Protein AF-A0A3P7K871-F1 (afdb_monomer_lite)

pLDDT: mean 77.13, std 21.1, range [31.48, 97.88]

Radius of gyration: 20.36 Å; chains: 1; bounding box: 49×34×39 Å

InterPro domains:
  IPR000961 AGC-kinase, C-terminal [PS51285] (36-84)
  IPR000961 AGC-kinase, C-terminal [SM00133] (36-84)
  IPR044926 RGS, subdomain 2 [G3DSA:1.10.167.10] (59-72)

Structure (mmCIF, N/CA/C/O backbone):
data_AF-A0A3P7K871-F1
#
_entry.id   AF-A0A3P7K871-F1
#
loop_
_atom_site.group_PDB
_atom_site.id
_atom_site.type_symbol
_atom_site.label_atom_id
_atom_site.label_alt_id
_atom_site.label_comp_id
_atom_site.label_asym_id
_atom_site.label_entity_id
_atom_site.label_seq_id
_atom_site.pdbx_PDB_ins_code
_atom_site.Cartn_x
_atom_site.Cartn_y
_atom_site.Cartn_z
_atom_site.occupancy
_atom_site.B_iso_or_equiv
_atom_site.auth_seq_id
_atom_site.auth_comp_id
_atom_site.auth_asym_id
_atom_site.auth_atom_id
_atom_site.pdbx_PDB_model_num
ATOM 1 N N . MET A 1 1 ? 14.016 -7.241 -11.326 1.00 32.88 1 MET A N 1
ATOM 2 C CA . MET A 1 1 ? 13.850 -7.211 -9.856 1.00 32.88 1 MET A CA 1
ATOM 3 C C . MET A 1 1 ? 13.764 -5.751 -9.440 1.00 32.88 1 MET A C 1
ATOM 5 O O . MET A 1 1 ? 14.790 -5.112 -9.268 1.00 32.88 1 MET A O 1
ATOM 9 N N . CYS A 1 2 ? 12.556 -5.186 -9.412 1.00 31.48 2 CYS A N 1
ATOM 10 C CA . CYS A 1 2 ? 12.353 -3.768 -9.114 1.00 31.48 2 CYS A CA 1
ATOM 11 C C . CYS A 1 2 ? 12.192 -3.588 -7.604 1.00 31.48 2 CYS A C 1
ATOM 13 O O . CYS A 1 2 ? 11.199 -4.017 -7.020 1.00 31.48 2 CYS A O 1
ATOM 15 N N . ILE A 1 3 ? 13.192 -2.976 -6.973 1.00 41.72 3 ILE A N 1
ATOM 16 C CA . ILE A 1 3 ? 13.105 -2.484 -5.600 1.00 41.72 3 ILE A CA 1
ATOM 17 C C . ILE A 1 3 ? 12.514 -1.079 -5.691 1.00 41.72 3 ILE A C 1
ATOM 19 O O . ILE A 1 3 ? 13.219 -0.124 -6.002 1.00 41.72 3 ILE A O 1
ATOM 23 N N . ILE A 1 4 ? 11.212 -0.947 -5.442 1.00 45.31 4 ILE A N 1
ATOM 24 C CA . ILE A 1 4 ? 10.570 0.363 -5.336 1.00 45.31 4 ILE A CA 1
ATOM 25 C C . ILE A 1 4 ? 10.722 0.829 -3.886 1.00 45.31 4 ILE A C 1
ATOM 27 O O . ILE A 1 4 ? 9.952 0.458 -3.002 1.00 45.31 4 ILE A O 1
ATOM 31 N N . ARG A 1 5 ? 11.752 1.634 -3.626 1.00 52.50 5 ARG A N 1
ATOM 32 C CA . ARG A 1 5 ? 11.769 2.564 -2.495 1.00 52.50 5 ARG A CA 1
ATOM 33 C C . ARG A 1 5 ? 12.058 3.952 -3.036 1.00 52.50 5 ARG A C 1
ATOM 35 O O . ARG A 1 5 ? 13.203 4.375 -3.094 1.00 52.50 5 ARG A O 1
ATOM 42 N N . SER A 1 6 ? 11.001 4.655 -3.412 1.00 40.81 6 SER A N 1
ATOM 43 C CA . SER A 1 6 ? 11.040 6.106 -3.493 1.00 40.81 6 SER A CA 1
ATOM 44 C C . SER A 1 6 ? 9.685 6.632 -3.052 1.00 40.81 6 SER A C 1
ATOM 46 O O . SER A 1 6 ? 8.657 6.370 -3.675 1.00 40.81 6 SER A O 1
ATOM 48 N N . TYR A 1 7 ? 9.697 7.305 -1.907 1.00 43.19 7 TYR A N 1
ATOM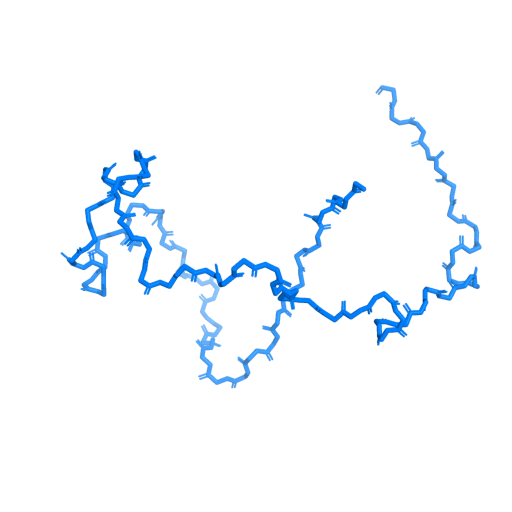 49 C CA . TYR A 1 7 ? 8.599 8.120 -1.424 1.00 43.19 7 TYR A CA 1
ATOM 50 C C . TYR A 1 7 ? 8.472 9.318 -2.369 1.00 43.19 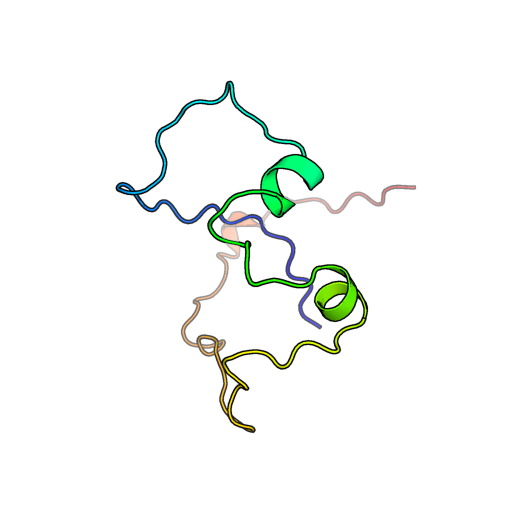7 TYR A C 1
ATOM 52 O O . TYR A 1 7 ? 9.051 10.368 -2.111 1.00 43.19 7 TYR A O 1
ATOM 60 N N . SER A 1 8 ? 7.759 9.158 -3.483 1.00 39.31 8 SER A N 1
ATOM 61 C CA . SER A 1 8 ? 7.374 10.302 -4.304 1.00 39.31 8 SER A CA 1
ATOM 62 C C . SER A 1 8 ? 6.063 10.849 -3.753 1.00 39.31 8 SER A C 1
ATOM 64 O O . SER A 1 8 ? 4.993 10.258 -3.905 1.00 39.31 8 SER A O 1
ATOM 66 N N . THR A 1 9 ? 6.160 11.949 -3.014 1.00 41.75 9 THR A N 1
ATOM 67 C CA . THR A 1 9 ? 5.018 12.773 -2.624 1.00 41.75 9 THR A CA 1
ATOM 68 C C . THR A 1 9 ? 4.394 13.364 -3.883 1.00 41.75 9 THR A C 1
ATOM 70 O O . THR A 1 9 ? 4.895 14.344 -4.428 1.00 41.75 9 THR A O 1
ATOM 73 N N . PHE A 1 10 ? 3.291 12.775 -4.344 1.00 41.53 10 PHE A N 1
ATOM 74 C CA . PHE A 1 10 ? 2.416 13.397 -5.332 1.00 41.53 10 PHE A CA 1
ATOM 75 C C . PHE A 1 10 ? 1.785 14.658 -4.726 1.00 41.53 10 PHE A C 1
ATOM 77 O O . PHE A 1 10 ? 1.042 14.593 -3.745 1.00 41.53 10 PHE A O 1
ATOM 84 N N . TYR A 1 11 ? 2.100 15.816 -5.304 1.00 36.97 11 TYR A N 1
ATOM 85 C CA . TYR A 1 11 ? 1.532 17.107 -4.927 1.00 36.97 11 TYR A CA 1
ATOM 86 C C . TYR A 1 11 ? 0.116 17.221 -5.522 1.00 36.97 11 TYR A C 1
ATOM 88 O O . TYR A 1 11 ? -0.050 17.533 -6.696 1.00 36.97 11 TYR A O 1
ATOM 96 N N . PHE A 1 12 ? -0.911 16.933 -4.718 1.00 41.25 12 PHE A N 1
ATOM 97 C CA . PHE A 1 12 ? -2.323 17.201 -5.030 1.00 41.25 12 PHE A CA 1
ATOM 98 C C . PHE A 1 12 ? -2.762 18.483 -4.296 1.00 41.25 12 PHE A C 1
ATOM 100 O O . PHE A 1 12 ? -3.014 18.425 -3.089 1.00 41.25 12 PHE A O 1
ATOM 107 N N . PRO A 1 13 ? -2.881 19.650 -4.959 1.00 43.12 13 PRO A N 1
ATOM 108 C CA . PRO A 1 13 ? -3.049 20.925 -4.261 1.00 43.12 13 PRO A CA 1
ATOM 109 C C . PRO A 1 13 ? -4.493 21.245 -3.821 1.00 43.12 13 PRO A C 1
ATOM 111 O O . PRO A 1 13 ? -4.823 22.411 -3.635 1.00 43.12 13 PRO A O 1
ATOM 114 N N . SER A 1 14 ? -5.369 20.255 -3.603 1.00 42.00 14 SER A N 1
ATOM 115 C CA . SER A 1 14 ? -6.742 20.518 -3.122 1.00 42.00 14 SER A CA 1
ATOM 116 C C . SER A 1 14 ? -7.226 19.673 -1.940 1.00 42.00 14 SER A C 1
ATOM 118 O O . SER A 1 14 ? -8.304 19.954 -1.422 1.00 42.00 14 SER A O 1
ATOM 120 N N . LEU A 1 15 ? -6.447 18.698 -1.449 1.00 48.81 15 LEU A N 1
ATOM 121 C CA . LEU A 1 15 ? -6.906 17.804 -0.371 1.00 48.81 15 LEU A CA 1
ATOM 122 C C . LEU A 1 15 ? -5.982 17.700 0.851 1.00 48.81 15 LEU A C 1
ATOM 124 O O . LEU A 1 15 ? -6.255 16.915 1.754 1.00 48.81 15 LEU A O 1
ATOM 128 N N . PHE A 1 16 ? -4.910 18.491 0.920 1.00 45.66 16 PHE A N 1
ATOM 129 C CA . PHE A 1 16 ? -3.983 18.457 2.051 1.00 45.66 16 PHE A CA 1
ATOM 130 C C . PHE A 1 16 ? -3.935 19.821 2.743 1.00 45.66 16 PHE A C 1
ATOM 132 O O . PHE A 1 16 ? -3.124 20.687 2.420 1.00 45.66 16 PHE A O 1
ATOM 139 N N . LYS A 1 17 ? -4.822 20.037 3.724 1.00 49.97 17 LYS A N 1
ATOM 140 C CA . LYS A 1 17 ? -4.613 21.113 4.699 1.00 49.97 17 LYS A CA 1
ATOM 141 C C . LYS A 1 17 ? -3.365 20.764 5.506 1.00 49.97 17 LYS A C 1
ATOM 143 O O . LYS A 1 17 ? -3.360 19.814 6.281 1.00 49.97 17 LYS A O 1
ATOM 148 N N . PHE A 1 18 ? -2.317 21.555 5.315 1.00 45.88 18 PHE A N 1
ATOM 149 C CA . PHE A 1 18 ? -1.047 21.496 6.027 1.00 45.88 18 PHE A CA 1
ATOM 150 C C . PHE A 1 18 ? -1.239 21.865 7.510 1.00 45.88 18 PHE A C 1
ATOM 152 O O . PHE A 1 18 ? -0.916 22.968 7.942 1.00 45.88 18 PHE A O 1
ATOM 159 N N . ARG A 1 19 ? -1.800 20.953 8.313 1.00 51.69 19 ARG A N 1
ATOM 160 C CA . ARG A 1 19 ? -1.700 21.002 9.777 1.00 51.69 19 ARG A CA 1
ATOM 161 C C . ARG A 1 19 ? -0.703 19.932 10.195 1.00 51.69 19 ARG A C 1
ATOM 163 O O . ARG A 1 19 ? -1.086 18.813 10.507 1.00 51.69 19 ARG A O 1
ATOM 170 N N . GLN A 1 20 ? 0.577 20.296 10.247 1.00 55.97 20 GLN A N 1
ATOM 171 C CA . GLN A 1 20 ? 1.654 19.433 10.756 1.00 55.97 20 GLN A CA 1
ATOM 172 C C . GLN A 1 20 ? 1.488 19.021 12.241 1.00 55.97 20 GLN A C 1
ATOM 174 O O . GLN A 1 20 ? 2.350 18.342 12.785 1.00 55.97 20 GLN A O 1
ATOM 179 N N . SER A 1 21 ? 0.405 19.422 12.922 1.00 58.19 21 SER A N 1
ATOM 180 C CA . SER A 1 21 ? 0.187 19.188 14.355 1.00 58.19 21 SER A CA 1
ATOM 181 C C . SER A 1 21 ? -0.924 18.191 14.709 1.00 58.19 21 SER A C 1
ATOM 183 O O . SER A 1 21 ? -1.268 18.083 15.883 1.00 58.19 21 SER A O 1
ATOM 185 N N . ILE A 1 22 ? -1.478 17.441 13.747 1.00 63.38 22 ILE A N 1
ATOM 186 C CA . ILE A 1 22 ? -2.284 16.244 14.059 1.00 63.38 22 ILE A CA 1
ATOM 187 C C . ILE A 1 22 ? -1.678 15.040 13.361 1.00 63.38 22 ILE A C 1
ATOM 189 O O . ILE A 1 22 ? -1.920 14.805 12.183 1.00 63.38 22 ILE A O 1
ATOM 193 N N . ASN A 1 23 ? -0.892 14.281 14.113 1.00 78.38 23 ASN A N 1
ATOM 194 C CA . ASN A 1 23 ? -0.601 12.903 13.766 1.00 78.38 23 ASN A CA 1
ATOM 195 C C . ASN A 1 23 ? -1.554 12.049 14.594 1.00 78.38 23 ASN A C 1
ATOM 197 O O . ASN A 1 23 ? -1.444 12.021 15.817 1.00 78.38 23 ASN A O 1
ATOM 201 N N . PHE A 1 24 ? -2.506 11.403 13.931 1.00 84.06 24 PHE A N 1
ATOM 202 C CA . PHE A 1 24 ? -3.306 10.360 14.557 1.00 84.06 24 PHE A CA 1
ATOM 203 C C . PHE A 1 24 ? -2.479 9.078 14.597 1.00 84.06 24 PHE A C 1
ATOM 205 O O . PHE A 1 24 ? -1.763 8.749 13.645 1.00 84.06 24 PHE A O 1
ATOM 212 N N . SER A 1 25 ? -2.573 8.348 15.699 1.00 90.88 25 SER A N 1
ATOM 213 C CA . SER A 1 25 ? -2.046 6.996 15.783 1.00 90.88 25 SER A CA 1
ATOM 214 C C . SER A 1 25 ? -2.765 6.086 14.777 1.00 90.88 25 SER A C 1
ATOM 216 O O . SER A 1 25 ? -3.921 6.329 14.417 1.00 90.88 25 SER A O 1
ATOM 218 N N . PRO A 1 26 ? -2.131 4.989 14.330 1.00 91.62 26 PRO A N 1
ATOM 219 C CA . PRO A 1 26 ? -2.784 4.033 13.441 1.00 91.62 26 PRO A CA 1
ATOM 220 C C . PRO A 1 26 ? -4.112 3.490 13.987 1.00 91.62 26 PRO A C 1
ATOM 222 O O . PRO A 1 26 ? -4.998 3.179 13.199 1.00 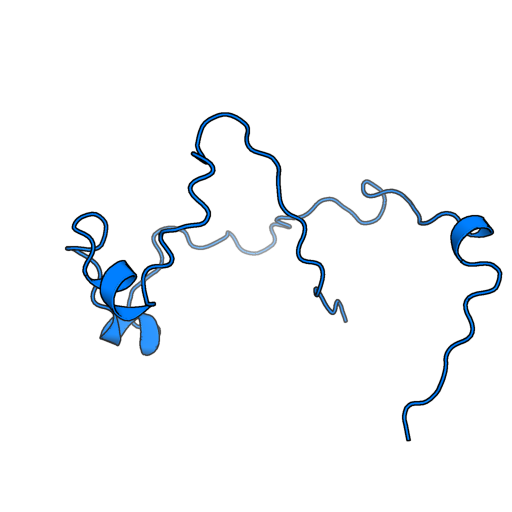91.62 26 PRO A O 1
ATOM 225 N N . SER A 1 27 ? -4.265 3.377 15.310 1.00 93.69 27 SER A N 1
ATOM 226 C CA . SER A 1 27 ? -5.519 2.945 15.940 1.00 93.69 27 SER A CA 1
ATOM 227 C C . SER A 1 27 ? -6.622 3.989 15.778 1.00 93.69 27 SER A C 1
ATOM 229 O O . SER A 1 27 ? -7.706 3.654 15.315 1.00 93.69 27 SER A O 1
ATOM 231 N N . GLU A 1 28 ? -6.323 5.264 16.036 1.00 94.12 28 GLU A N 1
ATOM 232 C CA . GLU A 1 28 ? -7.287 6.359 15.853 1.00 94.12 28 GLU A CA 1
ATOM 233 C C . GLU A 1 28 ? -7.727 6.494 14.389 1.00 94.12 28 GLU A C 1
ATOM 235 O O . GLU A 1 28 ? -8.894 6.751 14.103 1.00 94.12 28 GLU A O 1
ATOM 240 N N . VAL A 1 29 ? -6.817 6.259 13.437 1.00 94.62 29 VAL A N 1
ATOM 241 C CA . VAL A 1 29 ? -7.164 6.249 12.006 1.00 94.62 29 VAL A CA 1
ATOM 242 C C . VAL A 1 29 ? -8.148 5.122 11.682 1.00 94.62 29 VAL A C 1
ATOM 244 O O . VAL A 1 29 ? -9.086 5.333 10.915 1.00 94.62 29 VAL A O 1
ATOM 247 N N . LYS A 1 30 ? -7.962 3.935 12.272 1.00 95.19 30 LYS A N 1
ATOM 248 C CA . LYS A 1 30 ? -8.831 2.767 12.055 1.00 95.19 30 LYS A CA 1
ATOM 249 C C . LYS A 1 30 ? -10.246 2.952 12.603 1.00 95.19 30 LYS A C 1
ATOM 251 O O . LYS A 1 30 ? -11.170 2.342 12.072 1.00 95.19 30 LYS A O 1
ATOM 256 N N . GLU A 1 31 ? -10.403 3.779 13.633 1.00 95.81 31 GLU A N 1
ATOM 257 C CA . GLU A 1 31 ? -11.683 4.077 14.292 1.00 95.81 31 GLU A CA 1
ATOM 258 C C . GLU A 1 31 ? -12.473 5.210 13.610 1.00 95.81 31 GLU A C 1
ATOM 260 O O . GLU A 1 31 ? -13.614 5.488 13.979 1.00 95.81 31 GLU A O 1
ATOM 265 N N . HIS A 1 32 ? -11.906 5.868 12.593 1.00 95.88 32 HIS A N 1
ATOM 266 C CA . HIS A 1 32 ? -12.576 6.964 11.897 1.00 95.88 32 HIS A CA 1
ATOM 267 C C . HIS A 1 32 ? -13.883 6.496 11.207 1.00 95.88 32 HIS A C 1
ATOM 269 O O . HIS A 1 32 ? -13.866 5.465 10.530 1.00 95.88 32 HIS A O 1
ATOM 275 N N . PRO A 1 33 ? -14.997 7.267 11.249 1.00 97.31 33 PRO A N 1
ATOM 276 C CA . PRO A 1 33 ? -16.298 6.855 10.693 1.00 97.31 33 PRO A CA 1
ATOM 277 C C . PRO A 1 33 ? -16.296 6.446 9.214 1.00 97.31 33 PRO A C 1
ATOM 279 O O . PRO A 1 33 ? -17.142 5.664 8.788 1.00 97.31 33 PRO A O 1
ATOM 282 N N . PHE A 1 34 ? -15.336 6.947 8.431 1.00 96.12 34 PHE A N 1
ATOM 283 C CA . PHE A 1 34 ? -15.110 6.514 7.045 1.00 96.12 34 PHE A CA 1
ATOM 284 C C . PHE A 1 34 ? -14.865 4.998 6.931 1.00 96.12 34 PHE A C 1
ATOM 286 O O . PHE A 1 34 ? -15.312 4.377 5.973 1.00 96.12 34 PHE A O 1
ATOM 293 N N . PHE A 1 35 ? -14.203 4.391 7.920 1.00 96.81 35 PHE A N 1
ATOM 294 C CA . PHE A 1 35 ? -13.869 2.967 7.950 1.00 96.81 35 PHE A CA 1
ATOM 295 C C . PHE A 1 35 ? -14.855 2.126 8.772 1.00 96.81 35 PHE A C 1
ATOM 297 O O . PHE A 1 35 ? -14.550 0.981 9.087 1.00 96.81 35 PHE A O 1
ATOM 304 N N . ARG A 1 36 ? -16.047 2.646 9.107 1.00 96.38 36 ARG A N 1
ATOM 305 C CA . ARG A 1 36 ? -17.030 1.938 9.956 1.00 96.38 36 ARG A CA 1
ATOM 306 C C . ARG A 1 36 ? -17.446 0.555 9.422 1.00 96.38 36 ARG A C 1
ATOM 308 O O . ARG A 1 36 ? -17.916 -0.276 10.186 1.00 96.38 36 ARG A O 1
ATOM 315 N N . GLU A 1 37 ? -17.303 0.330 8.116 1.00 96.44 37 GLU A N 1
ATOM 316 C CA . GLU A 1 37 ? -17.663 -0.919 7.425 1.00 96.44 37 GLU A CA 1
ATOM 317 C C . GLU A 1 37 ? -16.443 -1.836 7.199 1.00 96.44 37 GLU A C 1
ATOM 319 O O . GLU A 1 37 ? -16.569 -2.911 6.617 1.00 96.44 37 GLU A O 1
ATOM 324 N N . VAL A 1 38 ? -15.251 -1.429 7.652 1.00 96.56 38 VAL A N 1
ATOM 325 C CA . VAL A 1 38 ? -14.009 -2.195 7.503 1.00 96.56 38 VAL A CA 1
ATOM 326 C C . VAL A 1 38 ? -1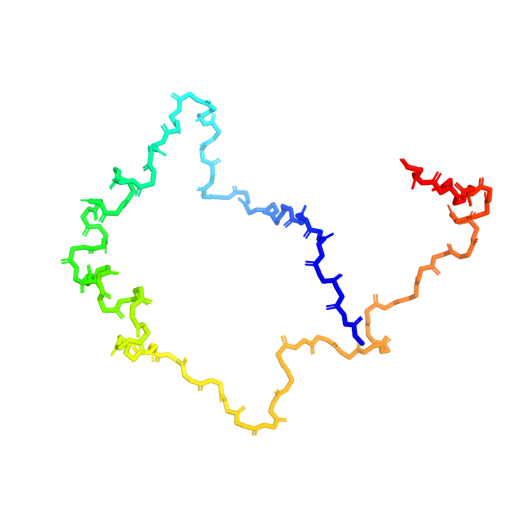3.753 -3.036 8.749 1.00 96.56 38 VAL A C 1
ATOM 328 O O . VAL A 1 38 ? -13.408 -2.522 9.811 1.00 96.56 38 VAL A O 1
ATOM 331 N N . ASP A 1 39 ? -13.824 -4.357 8.597 1.00 96.56 39 ASP A N 1
ATOM 332 C CA . ASP A 1 39 ? -13.292 -5.291 9.589 1.00 96.56 39 ASP A CA 1
ATOM 333 C C . ASP A 1 39 ? -11.770 -5.434 9.408 1.00 96.56 39 ASP A C 1
ATOM 335 O O . ASP A 1 39 ? -11.272 -6.187 8.562 1.00 96.56 39 ASP A O 1
ATOM 339 N N . TRP A 1 40 ? -11.011 -4.729 10.248 1.00 96.25 40 TRP A N 1
ATOM 340 C CA . TRP A 1 40 ? -9.547 -4.727 10.222 1.00 96.25 40 TRP A CA 1
ATOM 341 C C . TRP A 1 40 ? -8.907 -6.097 10.481 1.00 96.25 40 TRP A C 1
ATOM 343 O O . TRP A 1 40 ? -7.785 -6.331 10.019 1.00 96.25 40 TRP A O 1
ATOM 353 N N . GLN A 1 41 ? -9.585 -7.012 11.180 1.00 97.06 41 GLN A N 1
ATOM 354 C CA . GLN A 1 41 ? -9.087 -8.370 11.395 1.00 97.06 41 GLN A CA 1
ATOM 355 C C . GLN A 1 41 ? -9.152 -9.171 10.092 1.00 97.06 41 GLN A C 1
ATOM 357 O O . GLN A 1 41 ? -8.191 -9.859 9.736 1.00 97.06 41 GLN A O 1
ATOM 362 N N . THR A 1 42 ? -10.239 -9.039 9.328 1.00 97.06 42 THR A N 1
ATOM 363 C CA . THR A 1 42 ? -10.351 -9.698 8.015 1.00 97.06 42 THR A CA 1
ATOM 364 C C . THR A 1 42 ? -9.409 -9.098 6.978 1.00 97.06 42 THR A C 1
ATOM 366 O O . THR A 1 42 ? -8.852 -9.848 6.175 1.00 97.06 42 THR A O 1
ATOM 369 N N . VAL A 1 43 ? -9.157 -7.785 7.024 1.00 95.88 43 VAL A N 1
ATOM 370 C CA . VAL A 1 43 ? -8.131 -7.129 6.197 1.00 95.88 43 VAL A CA 1
ATOM 371 C C . VAL A 1 43 ? -6.747 -7.696 6.516 1.00 95.88 43 VAL A C 1
ATOM 373 O O . VAL A 1 43 ? -6.029 -8.114 5.607 1.00 95.88 43 VAL A O 1
ATOM 376 N N . TYR A 1 44 ? -6.387 -7.785 7.801 1.00 96.50 44 TYR A N 1
ATOM 377 C CA . TYR A 1 44 ? -5.101 -8.338 8.237 1.00 96.50 44 TYR A CA 1
ATOM 378 C C . TYR A 1 44 ? -4.915 -9.798 7.794 1.00 96.50 44 TYR A C 1
ATOM 380 O O . TYR A 1 44 ? -3.858 -10.167 7.284 1.00 96.50 44 TYR A O 1
ATOM 388 N N . LEU A 1 45 ? -5.966 -10.614 7.917 1.00 97.88 45 LEU A N 1
ATOM 389 C CA . LEU A 1 45 ? -5.976 -12.015 7.482 1.00 97.88 45 LEU A CA 1
ATOM 390 C C . LEU A 1 45 ? -6.147 -12.195 5.963 1.00 97.88 45 LEU A C 1
ATOM 392 O O . LEU A 1 45 ? -6.190 -13.336 5.502 1.00 97.88 45 LEU A O 1
ATOM 396 N N . ARG A 1 46 ? -6.253 -11.104 5.187 1.00 95.69 46 ARG A N 1
ATOM 397 C CA . ARG A 1 46 ? -6.503 -11.105 3.731 1.00 95.69 46 ARG A CA 1
ATOM 398 C C . ARG A 1 46 ? -7.768 -11.876 3.326 1.00 95.69 46 ARG A C 1
ATOM 400 O O . ARG A 1 46 ? -7.802 -12.533 2.291 1.00 95.69 46 ARG A O 1
ATOM 407 N N . ARG A 1 47 ? -8.803 -11.811 4.168 1.00 97.25 47 ARG A N 1
ATOM 408 C CA . ARG A 1 47 ? -10.117 -12.445 3.959 1.00 97.25 47 ARG A CA 1
ATOM 409 C C . ARG A 1 47 ? -11.178 -11.480 3.434 1.00 97.25 47 ARG A C 1
ATOM 411 O O . ARG A 1 47 ? -12.213 -11.931 2.956 1.00 97.25 47 ARG A O 1
ATOM 418 N N . MET A 1 48 ? -10.928 -10.174 3.502 1.00 95.25 48 MET A N 1
ATOM 419 C CA . MET A 1 48 ? -11.768 -9.180 2.839 1.00 95.25 48 MET A CA 1
ATOM 420 C C . MET A 1 48 ? -11.460 -9.184 1.337 1.00 95.25 48 MET A C 1
ATOM 422 O O . MET A 1 48 ? -10.313 -8.973 0.941 1.00 95.25 48 MET A O 1
ATOM 426 N N . THR A 1 49 ? -12.468 -9.444 0.502 1.00 94.38 49 THR A N 1
ATOM 427 C CA . THR A 1 49 ? -12.294 -9.415 -0.959 1.00 94.38 49 THR A CA 1
ATOM 428 C C . THR A 1 49 ? -12.097 -7.964 -1.405 1.00 94.38 49 THR A C 1
ATOM 430 O O . THR A 1 49 ? -12.916 -7.118 -1.038 1.00 94.38 49 THR A O 1
ATOM 433 N N . PRO A 1 50 ? -11.032 -7.639 -2.160 1.00 94.00 50 PRO A N 1
ATOM 434 C CA . PRO A 1 50 ? -10.830 -6.282 -2.645 1.00 94.00 50 PRO A CA 1
ATOM 435 C C . PRO A 1 50 ? -11.946 -5.900 -3.633 1.00 94.00 50 PRO A C 1
ATOM 437 O O . PRO A 1 50 ? -12.377 -6.744 -4.419 1.00 94.00 50 PRO A O 1
ATOM 440 N N . PRO A 1 51 ? -12.394 -4.633 -3.641 1.00 93.12 51 PRO A N 1
ATOM 441 C CA . PRO A 1 51 ? -13.482 -4.181 -4.513 1.00 93.12 51 PRO A CA 1
ATOM 442 C C . PRO A 1 51 ? -13.111 -4.192 -6.004 1.00 93.12 51 PRO A C 1
ATOM 444 O O . PRO A 1 51 ? -13.993 -4.174 -6.857 1.00 93.12 51 PRO A O 1
ATOM 447 N N . LEU A 1 52 ? -11.815 -4.228 -6.322 1.00 93.88 52 LEU A N 1
ATOM 448 C CA . LEU A 1 52 ? -11.293 -4.326 -7.678 1.00 93.88 52 LEU A CA 1
ATOM 449 C C . LEU A 1 52 ? -10.204 -5.397 -7.718 1.00 93.88 52 LEU A C 1
ATOM 451 O O . LEU A 1 52 ? -9.233 -5.340 -6.963 1.00 93.88 52 LEU A O 1
ATOM 455 N N . ILE A 1 53 ? -10.363 -6.355 -8.627 1.00 92.12 53 ILE A N 1
ATOM 456 C CA . ILE A 1 53 ? -9.347 -7.353 -8.954 1.00 92.12 53 ILE A CA 1
ATOM 457 C C . ILE A 1 53 ? -8.785 -6.970 -10.327 1.00 92.12 53 ILE A C 1
ATOM 459 O O . ILE A 1 53 ? -9.562 -6.936 -11.282 1.00 92.12 53 ILE A O 1
ATOM 463 N N . PRO A 1 54 ? -7.478 -6.670 -10.449 1.00 90.81 54 PRO A N 1
ATOM 464 C CA . PRO A 1 54 ? -6.884 -6.332 -11.736 1.00 90.81 54 PRO A CA 1
ATOM 465 C C . PRO A 1 54 ? -7.077 -7.461 -12.760 1.00 90.81 54 PRO A C 1
ATOM 467 O O . PRO A 1 54 ? -6.863 -8.632 -12.411 1.00 90.81 54 PRO A O 1
ATOM 470 N N . PRO A 1 55 ? -7.454 -7.147 -14.011 1.00 93.12 55 PRO A N 1
ATOM 471 C CA . PRO A 1 55 ? -7.511 -8.138 -15.073 1.00 93.12 55 PRO A CA 1
ATOM 472 C C . PRO A 1 55 ? -6.141 -8.780 -15.303 1.00 93.12 55 PRO A C 1
ATOM 474 O O . PRO A 1 55 ? -5.087 -8.152 -15.181 1.00 93.12 55 PRO A O 1
ATOM 477 N N . ARG A 1 56 ? -6.140 -10.076 -15.626 1.00 92.62 56 ARG A N 1
ATOM 478 C CA . ARG A 1 56 ? -4.890 -10.789 -15.906 1.00 92.62 56 ARG A CA 1
ATOM 479 C C . ARG A 1 56 ? -4.333 -10.341 -17.252 1.00 92.62 56 ARG A C 1
ATOM 481 O O . ARG A 1 56 ? -5.059 -10.325 -18.237 1.00 92.62 56 ARG A O 1
ATOM 488 N N . GLY A 1 57 ? -3.031 -10.078 -17.292 1.00 89.75 57 GLY A N 1
ATOM 489 C CA . GLY A 1 57 ? -2.323 -9.707 -18.519 1.00 89.75 57 GLY A CA 1
ATOM 490 C C . GLY A 1 57 ? -2.279 -8.204 -18.794 1.00 89.75 57 GLY A C 1
ATOM 491 O O . GLY A 1 57 ? -1.615 -7.802 -19.741 1.00 8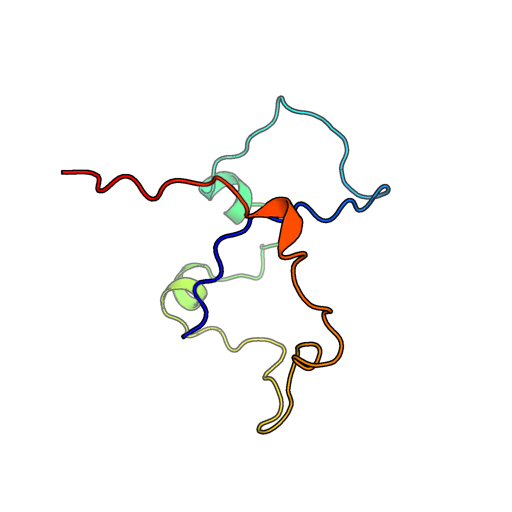9.75 57 GLY A O 1
ATOM 492 N N . GLU A 1 58 ? -2.919 -7.378 -17.964 1.00 89.69 58 GLU A N 1
ATOM 493 C CA . GLU A 1 58 ? -2.807 -5.923 -18.053 1.00 89.69 58 GLU A CA 1
ATOM 494 C C . GLU A 1 58 ? -1.590 -5.406 -17.276 1.00 89.69 58 GLU A C 1
ATOM 496 O O . GLU A 1 58 ? -1.271 -5.878 -16.180 1.00 89.69 58 GLU A O 1
ATOM 501 N N . VAL A 1 59 ? -0.915 -4.407 -17.845 1.00 89.50 59 VAL A N 1
ATOM 502 C CA . VAL A 1 59 ? 0.199 -3.699 -17.209 1.00 89.50 59 VAL A CA 1
ATOM 503 C C . VAL A 1 59 ? -0.332 -2.371 -16.669 1.00 89.50 59 VAL A C 1
ATOM 505 O O . VAL A 1 59 ? -0.700 -1.488 -17.434 1.00 89.50 59 VAL A O 1
ATOM 508 N N . ASN A 1 60 ? -0.372 -2.220 -15.341 1.00 90.12 60 ASN A N 1
ATOM 509 C CA . ASN A 1 60 ? -0.805 -0.986 -14.658 1.00 90.12 60 ASN A CA 1
ATOM 510 C C . ASN A 1 60 ? 0.354 0.018 -14.465 1.00 90.12 60 ASN A C 1
ATOM 512 O O . ASN A 1 60 ? 0.475 0.672 -13.429 1.00 90.12 60 ASN A O 1
ATOM 516 N N . ALA A 1 61 ? 1.275 0.062 -15.420 1.00 90.38 61 ALA A N 1
ATOM 517 C CA . ALA A 1 61 ? 2.443 0.930 -15.406 1.00 90.38 61 ALA A CA 1
ATOM 518 C C . ALA A 1 61 ? 2.759 1.373 -16.836 1.00 90.38 61 ALA A C 1
ATOM 520 O O . ALA A 1 61 ? 2.390 0.691 -17.790 1.00 90.38 61 ALA A O 1
ATOM 521 N N . ALA A 1 62 ? 3.444 2.508 -16.968 1.00 90.12 62 ALA A N 1
ATOM 522 C CA . ALA A 1 62 ? 4.005 2.926 -18.247 1.00 90.12 62 ALA A CA 1
ATOM 523 C C . ALA A 1 62 ? 5.088 1.935 -18.703 1.00 90.12 62 ALA A C 1
ATOM 525 O O . ALA A 1 62 ? 5.747 1.305 -17.866 1.00 90.12 62 ALA A O 1
ATOM 526 N N . ASP A 1 63 ? 5.265 1.799 -20.017 1.00 88.31 63 ASP A N 1
ATOM 527 C CA . ASP A 1 63 ? 6.319 0.953 -20.566 1.00 88.31 63 ASP A CA 1
ATOM 528 C C . ASP A 1 63 ? 7.702 1.546 -20.252 1.00 88.31 63 ASP A C 1
ATOM 530 O O . ASP A 1 63 ? 7.869 2.754 -20.072 1.00 88.31 63 ASP A O 1
ATOM 534 N N . ALA A 1 64 ? 8.722 0.693 -20.209 1.00 88.62 64 ALA A N 1
ATOM 535 C CA . ALA A 1 64 ? 10.102 1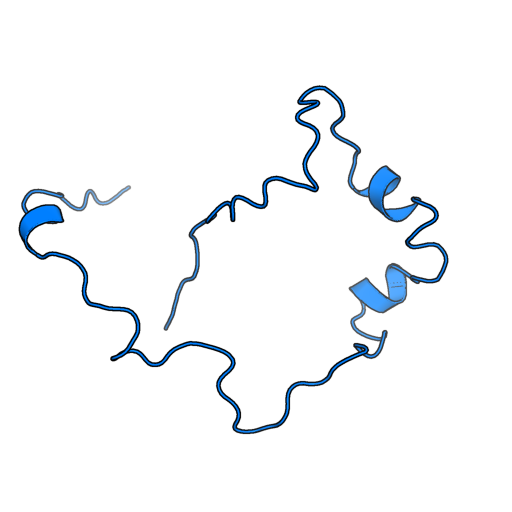.097 -19.978 1.00 88.62 64 ALA A CA 1
ATOM 536 C C . ALA A 1 64 ? 10.603 2.105 -21.029 1.00 88.62 64 ALA A C 1
ATOM 538 O O . ALA A 1 64 ? 11.464 2.925 -20.721 1.00 88.62 64 ALA A O 1
ATOM 539 N N . PHE A 1 65 ? 10.055 2.073 -22.247 1.00 84.06 65 PHE A N 1
ATOM 540 C CA . PHE A 1 65 ? 10.373 3.049 -23.290 1.00 84.06 65 PHE A CA 1
ATOM 541 C C . PHE A 1 65 ? 9.690 4.413 -23.080 1.00 84.06 65 PHE A C 1
ATOM 543 O O . PHE A 1 65 ? 10.211 5.421 -23.553 1.00 84.06 65 PHE A O 1
ATOM 550 N N . ASP A 1 66 ? 8.585 4.468 -22.329 1.00 90.81 66 ASP A N 1
ATOM 551 C CA . ASP A 1 66 ? 7.802 5.691 -22.104 1.00 90.81 66 ASP A CA 1
ATOM 552 C C . ASP A 1 66 ? 8.282 6.504 -20.889 1.00 90.81 66 ASP A C 1
ATOM 554 O O . ASP A 1 66 ? 8.019 7.703 -20.798 1.00 90.81 66 ASP A O 1
ATOM 558 N N . ILE A 1 67 ? 8.975 5.874 -19.932 1.00 86.62 67 ILE A N 1
ATOM 559 C CA . ILE A 1 67 ? 9.370 6.512 -18.660 1.00 86.62 67 ILE A CA 1
ATOM 560 C C . ILE A 1 67 ? 10.644 7.373 -18.745 1.00 86.62 67 ILE A C 1
ATOM 562 O O . ILE A 1 67 ? 10.985 8.042 -17.770 1.00 86.62 67 ILE A O 1
ATOM 566 N N . GLY A 1 68 ? 11.322 7.385 -19.899 1.00 83.06 68 GLY A N 1
ATOM 567 C CA . GLY A 1 68 ? 12.599 8.076 -20.102 1.00 83.06 68 GLY A CA 1
ATOM 568 C C . GLY A 1 68 ? 13.790 7.368 -19.443 1.00 83.06 68 GLY A C 1
ATOM 569 O O . GLY A 1 68 ? 13.631 6.476 -18.610 1.00 83.06 68 GLY A O 1
ATOM 570 N N . ASN A 1 69 ? 15.004 7.757 -19.838 1.00 86.12 69 ASN A N 1
ATOM 571 C CA . ASN A 1 69 ? 16.245 7.247 -19.249 1.00 86.12 69 ASN A CA 1
ATOM 572 C C . ASN A 1 69 ? 16.803 8.247 -18.230 1.00 86.12 69 ASN A C 1
ATOM 574 O O . ASN A 1 69 ? 16.570 9.450 -18.346 1.00 86.12 69 ASN A O 1
ATOM 578 N N . PHE A 1 70 ? 17.560 7.752 -17.251 1.00 85.75 70 PHE A N 1
ATOM 579 C CA . PHE A 1 70 ? 18.349 8.623 -16.378 1.00 85.75 70 PHE A CA 1
ATOM 580 C C . PHE A 1 70 ? 19.477 9.291 -17.177 1.00 85.75 70 PHE A C 1
ATOM 582 O O . PHE A 1 70 ? 19.992 8.694 -18.123 1.00 85.75 70 PHE A O 1
ATOM 589 N N . ASP A 1 71 ? 19.857 10.511 -16.794 1.00 84.69 71 ASP A N 1
ATOM 590 C CA . ASP A 1 71 ? 20.999 11.201 -17.394 1.00 84.69 71 ASP A CA 1
ATOM 591 C C . ASP A 1 71 ? 22.312 10.629 -16.836 1.00 84.69 71 ASP A C 1
ATOM 593 O O . ASP A 1 71 ? 22.567 10.646 -15.627 1.00 84.69 71 ASP A O 1
ATOM 597 N N . ASP A 1 72 ? 23.158 10.120 -17.732 1.00 81.38 72 ASP A N 1
ATOM 598 C CA . ASP A 1 72 ? 24.470 9.577 -17.388 1.00 81.38 72 ASP A CA 1
ATOM 599 C C . ASP A 1 72 ? 25.401 10.648 -16.795 1.00 81.38 72 ASP A C 1
ATOM 601 O O . ASP A 1 72 ? 26.312 10.309 -16.036 1.00 81.38 72 ASP A O 1
ATOM 605 N N . ASP A 1 73 ? 25.194 11.933 -17.101 1.00 83.31 73 ASP A N 1
ATOM 606 C CA . ASP A 1 73 ? 25.979 13.034 -16.537 1.00 83.31 73 ASP A CA 1
ATOM 607 C C . ASP A 1 73 ? 25.646 13.304 -15.060 1.00 83.31 73 ASP A C 1
ATOM 609 O O . ASP A 1 73 ? 26.539 13.676 -14.294 1.00 83.31 73 ASP A O 1
ATOM 613 N N . GLU A 1 74 ? 24.417 13.024 -14.614 1.00 78.38 74 GLU A N 1
ATOM 614 C CA . GLU A 1 74 ? 23.990 13.230 -13.220 1.00 78.38 74 GLU A CA 1
ATOM 615 C C . GLU A 1 74 ? 24.580 12.198 -12.244 1.00 78.38 74 GLU A C 1
ATOM 617 O O . GLU A 1 74 ? 24.664 12.441 -11.037 1.00 78.38 74 GLU A O 1
ATOM 622 N N . VAL A 1 75 ? 25.031 11.044 -12.745 1.00 78.81 75 VAL A N 1
ATOM 623 C CA . VAL A 1 75 ? 25.592 9.956 -11.921 1.00 78.81 75 VAL A CA 1
ATOM 624 C C . VAL A 1 75 ? 27.123 9.916 -11.923 1.00 78.81 75 VAL A C 1
ATOM 626 O O . VAL A 1 75 ? 27.734 9.152 -11.161 1.00 78.81 75 VAL A O 1
ATOM 629 N N . LYS A 1 76 ? 27.779 10.759 -12.730 1.00 78.00 76 LYS A N 1
ATOM 630 C CA . LYS A 1 76 ? 29.245 10.851 -12.783 1.00 78.00 76 LYS A CA 1
ATOM 631 C C . LYS A 1 76 ? 29.796 11.373 -11.453 1.00 78.00 76 LYS A C 1
ATOM 633 O O . LYS A 1 76 ? 29.667 12.539 -11.108 1.00 78.00 76 LYS A O 1
ATOM 638 N N . GLY A 1 77 ? 30.467 10.495 -10.705 1.00 74.06 77 GLY A N 1
ATOM 639 C CA . GLY A 1 77 ? 31.168 10.844 -9.460 1.00 74.06 77 GLY A CA 1
ATOM 640 C C . GLY A 1 77 ? 30.539 10.297 -8.178 1.00 74.06 77 GLY A C 1
ATOM 641 O O . GLY A 1 77 ? 31.138 10.430 -7.107 1.00 74.06 77 GLY A O 1
ATOM 642 N N . VAL A 1 78 ? 29.393 9.614 -8.263 1.00 79.56 78 VAL A N 1
ATOM 643 C CA . VAL A 1 78 ? 28.805 8.915 -7.113 1.00 79.56 78 VAL A CA 1
ATOM 644 C C . VAL A 1 78 ? 29.633 7.664 -6.794 1.00 79.56 78 VAL A C 1
ATOM 646 O O . VAL A 1 78 ? 29.634 6.682 -7.534 1.00 79.56 78 VAL A O 1
ATOM 649 N N . LYS A 1 79 ? 30.364 7.685 -5.672 1.00 79.75 79 LYS A N 1
ATOM 650 C CA . LYS A 1 79 ? 31.141 6.531 -5.193 1.00 79.75 79 LYS A CA 1
ATOM 651 C C . LYS A 1 79 ? 30.269 5.633 -4.321 1.00 79.75 79 LYS A C 1
ATOM 653 O O . LYS A 1 79 ? 29.760 6.069 -3.291 1.00 79.75 79 LYS A O 1
ATOM 658 N N . VAL A 1 80 ? 30.155 4.358 -4.687 1.00 77.38 80 VAL A N 1
ATOM 659 C CA . VAL A 1 80 ? 29.474 3.355 -3.856 1.00 77.38 80 VAL A CA 1
ATOM 660 C C . VAL A 1 80 ? 30.368 3.016 -2.663 1.00 77.38 80 VAL A C 1
ATOM 662 O O . VAL A 1 80 ? 31.375 2.322 -2.806 1.00 77.38 80 VAL A O 1
ATOM 665 N N . SER A 1 81 ? 30.022 3.507 -1.473 1.00 76.25 81 SER A N 1
ATOM 666 C CA . SER A 1 81 ? 30.665 3.068 -0.235 1.00 76.25 81 SER A CA 1
ATOM 667 C C . SER A 1 81 ? 30.021 1.768 0.247 1.00 76.25 81 SER A C 1
ATOM 669 O O . SER A 1 81 ? 28.799 1.652 0.363 1.00 76.25 81 SER A O 1
ATOM 671 N N . LYS A 1 82 ? 30.844 0.753 0.528 1.00 67.12 82 LYS A N 1
ATOM 672 C CA . LYS A 1 82 ? 30.376 -0.450 1.221 1.00 67.12 82 LYS A CA 1
ATOM 673 C C . LYS A 1 82 ? 30.185 -0.080 2.690 1.00 67.12 82 LYS A C 1
ATOM 675 O O . LYS A 1 82 ? 31.155 0.287 3.348 1.00 67.12 82 LYS A O 1
ATOM 680 N N . ARG A 1 83 ? 28.952 -0.154 3.196 1.00 66.88 83 ARG A N 1
ATOM 681 C CA . ARG A 1 83 ? 28.725 -0.163 4.647 1.00 66.88 83 ARG A CA 1
ATOM 682 C C . ARG A 1 83 ? 29.222 -1.516 5.157 1.00 66.88 83 ARG A C 1
ATOM 684 O O . ARG A 1 83 ? 28.709 -2.539 4.707 1.00 66.88 83 ARG A O 1
ATOM 691 N N . GLN A 1 84 ? 30.277 -1.492 5.967 1.00 43.94 84 GLN A N 1
ATOM 692 C CA . GLN A 1 84 ? 30.719 -2.645 6.752 1.00 43.94 84 GLN A CA 1
ATOM 693 C C . GLN A 1 84 ? 29.762 -2.863 7.920 1.00 43.94 84 GLN A C 1
ATOM 695 O O . GLN A 1 84 ? 29.226 -1.845 8.420 1.00 43.94 84 GLN A O 1
#

Sequence (84 aa):
MCIIRSYSTFYFPSLFKFRQSINFSPSEVKEHPFFREVDWQTVYLRRMTPPLIPPRGEVNAADAFDIGNFDDDEVKGVKVSKRQ

Organism: Strongylus vulgaris (NCBI:txid40348)

Foldseek 3Di:
DDDDDDPDPDDDPPPDDPPPPDDDDPVRVCPDPVNVVPDVVCVVVVNDDDPDDDDPPDDPDDDPVPVDDDDPVVCPPDDDDDDD

Secondary structure (DSSP, 8-state):
------------TTS----TT----HHHHHTSGGGTT--HHHHHTT-SPPS--PPTT---S--TTTS-PPPTTTTTT-------